Protein AF-A0A352X507-F1 (afdb_monomer)

Sequence (132 aa):
MLTPNNLITSKKDIMTKVLNIKSLNYLGTDRIYIGRANQQYQLPESILSNPFLIGKDGTRAEVVEKYRKWLWSEHVKPFIEMDKSSPLIVELLKLLRINERREISLVCWCTPALCHGHIIAKCLDFLAKEGY

Secondary structure (DSSP, 8-state):
----------------EEEEGGG-S---SSEEE-SS-BTTTTBPPPTTS--SPTTTS--HHHHHHHHHHHIIIIIIHHHHHH----HHHHHHHHHHHHHHHS--EEEESSTTSS-THHHHHHHHHHHHHTT-

Structure (mmCIF, N/CA/C/O backbone):
data_AF-A0A352X507-F1
#
_entry.id   AF-A0A352X507-F1
#
loop_
_atom_site.group_PDB
_atom_site.id
_atom_site.type_symbol
_atom_site.label_atom_id
_atom_site.label_alt_id
_atom_site.label_comp_id
_atom_site.label_asym_id
_atom_site.label_entity_id
_atom_site.label_seq_id
_atom_site.pdbx_PDB_ins_code
_atom_site.Cartn_x
_atom_site.Cartn_y
_atom_site.Cartn_z
_atom_site.occupancy
_atom_site.B_iso_or_equiv
_atom_site.auth_seq_id
_atom_site.auth_comp_id
_atom_site.auth_asym_id
_atom_site.auth_atom_id
_atom_site.pdbx_PDB_model_num
ATOM 1 N N . MET A 1 1 ? 25.177 1.631 -29.743 1.00 36.31 1 MET A N 1
ATOM 2 C CA . MET A 1 1 ? 23.888 1.113 -30.243 1.00 36.31 1 MET A CA 1
ATOM 3 C C . MET A 1 1 ? 23.629 -0.210 -29.547 1.00 36.31 1 MET A C 1
ATOM 5 O O . MET A 1 1 ? 24.289 -1.186 -29.867 1.00 36.31 1 MET A O 1
ATOM 9 N N . LEU A 1 2 ? 22.763 -0.212 -28.534 1.00 37.09 2 LEU A N 1
ATOM 10 C CA . LEU A 1 2 ? 22.256 -1.427 -27.899 1.00 37.09 2 LEU A CA 1
ATOM 11 C C . LEU A 1 2 ? 20.816 -1.586 -28.387 1.00 37.09 2 LEU A C 1
ATOM 13 O O . LEU A 1 2 ? 20.045 -0.629 -28.351 1.00 37.09 2 LEU A O 1
ATOM 17 N N . THR A 1 3 ? 20.503 -2.748 -28.945 1.00 34.69 3 THR A N 1
ATOM 18 C CA . THR A 1 3 ? 19.190 -3.075 -29.506 1.00 34.69 3 THR A CA 1
ATOM 19 C C . THR A 1 3 ? 18.114 -3.050 -28.418 1.00 34.69 3 THR A C 1
ATOM 21 O O . THR A 1 3 ? 18.387 -3.525 -27.311 1.00 34.69 3 THR A O 1
ATOM 24 N N . PRO A 1 4 ? 16.890 -2.569 -28.703 1.00 42.56 4 PRO A N 1
ATOM 25 C CA . PRO A 1 4 ? 15.789 -2.675 -27.759 1.00 42.56 4 PRO A CA 1
ATOM 26 C C . PRO A 1 4 ? 15.443 -4.155 -27.622 1.00 42.56 4 PRO A C 1
ATOM 28 O O . PRO A 1 4 ? 15.032 -4.801 -28.586 1.00 42.56 4 PRO A O 1
ATOM 31 N N . ASN A 1 5 ? 15.664 -4.711 -26.435 1.00 42.84 5 ASN A N 1
ATOM 32 C CA . ASN A 1 5 ? 15.226 -6.059 -26.135 1.00 42.84 5 ASN A CA 1
ATOM 33 C C . ASN A 1 5 ? 13.694 -6.019 -26.071 1.00 42.84 5 ASN A C 1
ATOM 35 O O . ASN A 1 5 ? 13.120 -5.439 -25.150 1.00 42.84 5 ASN A O 1
ATOM 39 N N . ASN A 1 6 ? 13.049 -6.584 -27.091 1.00 42.66 6 ASN A N 1
ATOM 40 C CA . ASN A 1 6 ? 11.610 -6.805 -27.159 1.00 42.66 6 ASN A CA 1
ATOM 41 C C . ASN A 1 6 ? 11.198 -7.806 -26.071 1.00 42.66 6 ASN A C 1
ATOM 43 O O . ASN A 1 6 ? 11.021 -8.993 -26.331 1.00 42.66 6 ASN A O 1
ATOM 47 N N . LEU A 1 7 ? 11.026 -7.325 -24.845 1.00 44.97 7 LEU A N 1
ATOM 48 C CA . LEU A 1 7 ? 10.124 -7.942 -23.887 1.00 44.97 7 LEU A CA 1
ATOM 49 C C . LEU A 1 7 ? 8.848 -7.118 -23.941 1.00 44.97 7 LEU A C 1
ATOM 51 O O . LEU A 1 7 ? 8.727 -6.083 -23.296 1.00 44.97 7 LEU A O 1
ATOM 55 N N . ILE A 1 8 ? 7.906 -7.577 -24.761 1.00 45.72 8 ILE A N 1
ATOM 56 C CA . ILE A 1 8 ? 6.509 -7.182 -24.634 1.00 45.72 8 ILE A CA 1
ATOM 57 C C . ILE A 1 8 ? 6.073 -7.729 -23.271 1.00 45.72 8 ILE A C 1
ATOM 59 O O . ILE A 1 8 ? 5.610 -8.864 -23.165 1.00 45.72 8 ILE A O 1
ATOM 63 N N . THR A 1 9 ? 6.296 -6.967 -22.201 1.00 51.06 9 THR A N 1
ATOM 64 C CA . THR A 1 9 ? 5.603 -7.199 -20.942 1.00 51.06 9 THR A CA 1
ATOM 65 C C . THR A 1 9 ? 4.147 -6.893 -21.256 1.00 51.06 9 THR A C 1
ATOM 67 O O . THR A 1 9 ? 3.754 -5.750 -21.481 1.00 51.06 9 THR A O 1
ATOM 70 N N . SER A 1 10 ? 3.341 -7.939 -21.448 1.00 52.12 10 SER A N 1
ATOM 71 C CA . SER A 1 10 ? 1.912 -7.762 -21.682 1.00 52.12 10 SER A CA 1
ATOM 72 C C . SER A 1 10 ? 1.371 -6.897 -20.547 1.00 52.12 10 SER A C 1
ATOM 74 O O . SER A 1 10 ? 1.517 -7.294 -19.389 1.00 52.12 10 SER A O 1
ATOM 76 N N . LYS A 1 11 ? 0.774 -5.741 -20.864 1.00 60.66 11 LYS A N 1
ATOM 77 C CA . LYS A 1 11 ? 0.055 -4.905 -19.896 1.00 60.66 11 LYS A CA 1
ATOM 78 C C . LYS A 1 11 ? -0.964 -5.794 -19.183 1.00 60.66 11 LYS A C 1
ATOM 80 O O . LYS A 1 11 ? -1.983 -6.152 -19.768 1.00 60.66 11 LYS A O 1
ATOM 85 N N . LYS A 1 12 ? -0.639 -6.237 -17.970 1.00 66.00 12 LYS A N 1
ATOM 86 C CA . LYS A 1 12 ? -1.451 -7.175 -17.198 1.00 66.00 12 LYS A CA 1
ATOM 87 C C . LYS A 1 12 ? -2.245 -6.366 -16.188 1.00 66.00 12 LYS A C 1
ATOM 89 O O . LYS A 1 12 ? -1.656 -5.622 -15.412 1.00 66.00 12 LYS A O 1
ATOM 94 N N . ASP A 1 13 ? -3.563 -6.532 -16.185 1.00 72.69 13 ASP A N 1
ATOM 95 C CA . ASP A 1 13 ? -4.388 -6.068 -15.072 1.00 72.69 13 ASP A CA 1
ATOM 96 C C . ASP A 1 13 ? -3.992 -6.861 -13.821 1.00 72.69 13 ASP A C 1
ATOM 98 O O . ASP A 1 13 ? -4.131 -8.089 -13.771 1.00 72.69 13 ASP A O 1
ATOM 102 N N . ILE A 1 14 ? -3.470 -6.169 -12.810 1.00 81.31 14 ILE A N 1
ATOM 103 C CA . ILE A 1 14 ? -3.066 -6.796 -11.552 1.00 81.31 14 ILE A CA 1
ATOM 104 C C . ILE A 1 14 ? -4.103 -6.444 -10.493 1.00 81.31 14 ILE A C 1
ATOM 106 O O . ILE A 1 14 ? -4.069 -5.391 -9.854 1.00 81.31 14 ILE A O 1
ATOM 110 N N . MET A 1 15 ? -5.037 -7.366 -10.270 1.00 80.31 15 MET A N 1
ATOM 111 C CA . MET A 1 15 ? -6.060 -7.206 -9.243 1.00 80.31 15 MET A CA 1
ATOM 112 C C . MET A 1 15 ? -5.501 -7.573 -7.863 1.00 80.31 15 MET A C 1
ATOM 114 O O . MET A 1 15 ? -5.516 -8.731 -7.451 1.00 80.31 15 MET A O 1
ATOM 118 N N . THR A 1 16 ? -5.038 -6.569 -7.118 1.00 94.12 16 THR A N 1
ATOM 119 C CA . THR A 1 16 ? -4.552 -6.761 -5.743 1.00 94.12 16 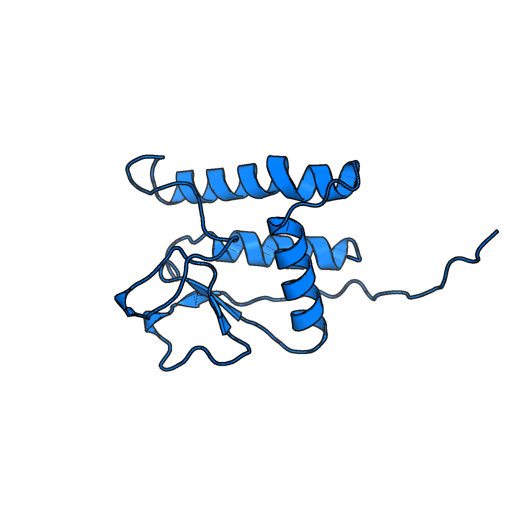THR A CA 1
ATOM 120 C C . THR A 1 16 ? -5.687 -6.573 -4.733 1.00 94.12 16 THR A C 1
ATOM 122 O O . THR A 1 16 ? -6.265 -5.489 -4.628 1.00 94.12 16 THR A O 1
ATOM 125 N N . LYS A 1 17 ? -6.001 -7.615 -3.955 1.00 96.31 17 LYS A N 1
ATOM 126 C CA . LYS A 1 17 ? -7.038 -7.564 -2.908 1.00 96.31 17 LYS A CA 1
ATOM 127 C C . LYS A 1 17 ? -6.540 -6.833 -1.660 1.00 96.31 17 LYS A C 1
ATOM 129 O O . LYS A 1 17 ? -5.354 -6.875 -1.337 1.00 96.31 17 LYS A O 1
ATOM 134 N N . VAL A 1 18 ? -7.466 -6.219 -0.919 1.00 97.69 18 VAL A N 1
ATOM 135 C CA . VAL A 1 18 ? -7.193 -5.601 0.388 1.00 97.69 18 VAL A CA 1
ATOM 136 C C . VAL A 1 18 ? -7.999 -6.321 1.466 1.0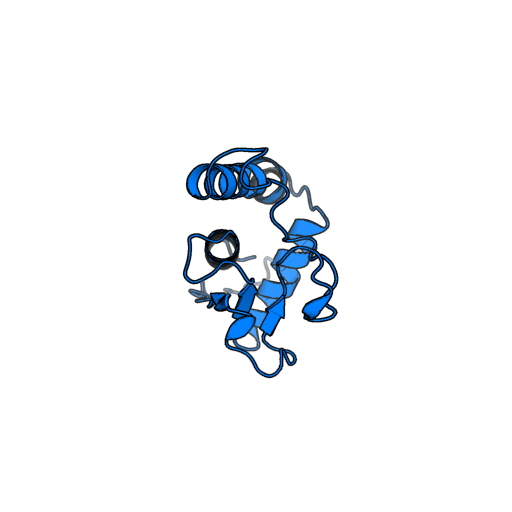0 97.69 18 VAL A C 1
ATOM 138 O O . VAL A 1 18 ? -9.227 -6.289 1.454 1.00 97.69 18 VAL A O 1
ATOM 141 N N . LEU A 1 19 ? -7.310 -6.967 2.404 1.00 97.75 19 LEU A N 1
ATOM 142 C CA . LEU A 1 19 ? -7.900 -7.810 3.445 1.00 97.75 19 LEU A CA 1
ATOM 143 C C . LEU A 1 19 ? -7.820 -7.145 4.823 1.00 97.75 19 LEU A C 1
ATOM 145 O O . LEU A 1 19 ? -6.860 -6.430 5.133 1.00 97.75 19 LEU A O 1
ATOM 149 N N . ASN A 1 20 ? -8.819 -7.408 5.672 1.00 97.25 20 ASN A N 1
ATOM 150 C CA . ASN A 1 20 ? -8.794 -6.968 7.066 1.00 97.25 20 ASN A CA 1
ATOM 151 C C . ASN A 1 20 ? -7.960 -7.944 7.894 1.00 97.25 20 ASN A C 1
ATOM 153 O O . ASN A 1 20 ? -8.272 -9.132 7.939 1.00 97.25 20 ASN A O 1
ATOM 157 N N . ILE A 1 21 ? -6.964 -7.443 8.622 1.00 95.94 21 ILE A N 1
ATOM 158 C CA . ILE A 1 21 ? -6.151 -8.272 9.521 1.00 95.94 21 ILE A CA 1
ATOM 159 C C . ILE A 1 21 ? -6.976 -9.057 10.553 1.00 95.94 21 ILE A C 1
ATOM 161 O O . ILE A 1 21 ? -6.654 -10.200 10.844 1.00 95.94 21 ILE A O 1
ATOM 165 N N . LYS A 1 22 ? -8.081 -8.489 11.050 1.00 93.88 22 LYS A N 1
ATOM 166 C CA . LYS A 1 22 ? -8.979 -9.121 12.030 1.00 93.88 22 LYS A CA 1
ATOM 167 C C . LYS A 1 22 ? -9.692 -10.360 11.483 1.00 93.88 22 LYS A C 1
ATOM 169 O O . LYS A 1 22 ? -10.228 -11.136 12.258 1.00 93.88 22 LYS A O 1
ATOM 174 N N . SER A 1 23 ? -9.732 -10.518 10.159 1.00 93.38 23 SER A N 1
ATOM 175 C CA . SER A 1 23 ? -10.314 -11.689 9.490 1.00 93.38 23 SER A CA 1
ATOM 176 C C . SER A 1 23 ? -9.286 -12.784 9.187 1.00 93.38 23 SER A C 1
ATOM 178 O O . SER A 1 23 ? -9.620 -13.781 8.553 1.00 93.38 23 SER A O 1
ATOM 180 N N . LEU A 1 24 ? -8.027 -12.598 9.599 1.00 91.56 24 LEU A N 1
ATOM 181 C CA . LEU A 1 24 ? -6.927 -13.503 9.291 1.00 91.56 24 LEU A CA 1
ATOM 182 C C . LEU A 1 24 ? -6.413 -14.181 10.560 1.00 91.56 24 LEU A C 1
ATOM 184 O O . LEU A 1 24 ? -6.112 -13.518 11.547 1.00 91.56 24 LEU A O 1
ATOM 188 N N . ASN A 1 25 ? -6.212 -15.496 10.483 1.00 86.75 25 ASN A N 1
ATOM 189 C CA . ASN A 1 25 ? -5.542 -16.261 11.541 1.00 86.75 25 ASN A CA 1
ATOM 190 C C . ASN A 1 25 ? -4.008 -16.154 11.453 1.00 86.75 25 ASN A C 1
ATOM 192 O O . ASN A 1 25 ? -3.312 -16.307 12.449 1.00 86.75 25 ASN A O 1
ATOM 196 N N . TYR A 1 26 ? -3.474 -15.915 10.251 1.00 86.75 26 TYR A N 1
ATOM 197 C CA . TYR A 1 26 ? -2.040 -15.833 9.965 1.00 86.75 26 TYR A CA 1
ATOM 198 C C . TYR A 1 26 ? -1.809 -15.014 8.687 1.00 86.75 26 TYR A C 1
ATOM 200 O O . TYR A 1 26 ? -2.628 -15.074 7.766 1.00 86.75 26 TYR A O 1
ATOM 208 N N . LEU A 1 27 ? -0.714 -14.251 8.599 1.00 88.06 27 LEU A N 1
ATOM 209 C CA . LEU A 1 27 ? -0.376 -13.519 7.371 1.00 88.06 27 LEU A CA 1
ATOM 210 C C . LEU A 1 27 ? 0.172 -14.458 6.290 1.00 88.06 27 LEU A C 1
ATOM 212 O O . LEU A 1 27 ? -0.325 -14.469 5.168 1.00 88.06 27 LEU A O 1
ATOM 216 N N . GLY A 1 28 ? 1.157 -15.288 6.621 1.00 89.12 28 GLY A N 1
ATOM 217 C CA . GLY A 1 28 ? 1.899 -16.035 5.608 1.00 89.12 28 GLY A CA 1
ATOM 218 C C . GLY A 1 28 ? 2.663 -15.121 4.656 1.00 89.12 28 GLY A C 1
ATOM 219 O O . GLY A 1 28 ? 2.870 -13.942 4.928 1.00 89.12 28 GLY A O 1
ATOM 220 N N . THR A 1 29 ? 3.117 -15.683 3.539 1.00 88.88 29 THR A N 1
ATOM 221 C CA . THR A 1 29 ? 4.025 -14.988 2.617 1.00 88.88 29 THR A CA 1
ATOM 222 C C . THR A 1 29 ? 3.323 -14.159 1.547 1.00 88.88 29 THR A C 1
ATOM 224 O O . THR A 1 29 ? 3.975 -13.340 0.907 1.00 88.88 29 THR A O 1
ATOM 227 N N . ASP A 1 30 ? 2.030 -14.391 1.317 1.00 93.44 30 ASP A N 1
ATOM 228 C CA . ASP A 1 30 ? 1.239 -13.759 0.247 1.00 93.44 30 ASP A CA 1
ATOM 229 C C . ASP A 1 30 ? 0.348 -12.622 0.763 1.00 93.44 30 ASP A C 1
ATOM 231 O O . ASP A 1 30 ? -0.348 -11.968 -0.010 1.00 93.44 30 ASP A O 1
ATOM 235 N N . ARG A 1 31 ? 0.342 -12.375 2.079 1.00 96.50 31 ARG A N 1
ATOM 236 C CA . ARG A 1 31 ? -0.466 -11.326 2.708 1.00 96.50 31 ARG A CA 1
ATOM 237 C C . ARG A 1 31 ? 0.456 -10.278 3.315 1.00 96.50 31 ARG A C 1
ATOM 239 O O . ARG A 1 31 ? 1.051 -10.480 4.369 1.00 96.50 31 ARG A O 1
ATOM 246 N N . ILE A 1 32 ? 0.575 -9.153 2.626 1.00 97.56 32 ILE A N 1
ATOM 247 C CA . ILE A 1 32 ? 1.568 -8.121 2.906 1.00 97.56 32 ILE A CA 1
ATOM 248 C C . ILE A 1 32 ? 0.954 -7.044 3.790 1.00 97.56 32 ILE A C 1
ATOM 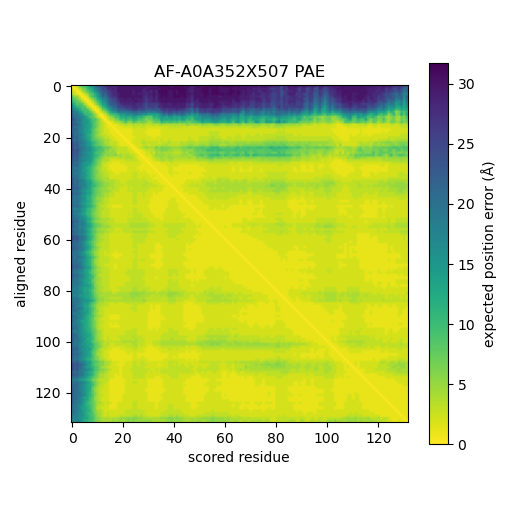250 O O . ILE A 1 32 ? 0.012 -6.361 3.388 1.00 97.56 32 ILE A O 1
ATOM 254 N N . TYR A 1 33 ? 1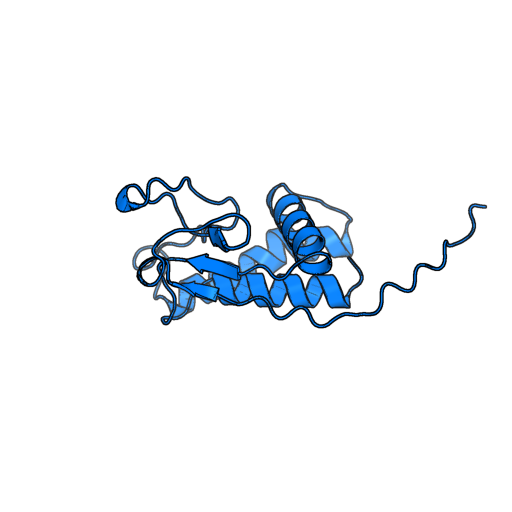.484 -6.868 4.998 1.00 97.94 33 TYR A N 1
ATOM 255 C CA . TYR A 1 33 ? 1.015 -5.815 5.890 1.00 97.94 33 TYR A CA 1
ATOM 256 C C . TYR A 1 33 ? 1.466 -4.429 5.418 1.00 97.94 33 TYR A C 1
ATOM 258 O O . TYR A 1 33 ? 2.649 -4.186 5.196 1.00 97.94 33 TYR A O 1
ATOM 266 N N . ILE A 1 34 ? 0.510 -3.507 5.300 1.00 98.50 34 ILE A N 1
ATOM 267 C CA . ILE A 1 34 ? 0.729 -2.131 4.813 1.00 98.50 34 ILE A CA 1
ATOM 268 C C . ILE A 1 34 ? 0.303 -1.064 5.833 1.00 98.50 34 ILE A C 1
ATOM 270 O O . ILE A 1 34 ? 0.142 0.110 5.501 1.00 98.50 34 ILE A O 1
ATOM 274 N N . GLY A 1 35 ? -0.010 -1.481 7.060 1.00 97.50 35 GLY A N 1
ATOM 275 C CA . GLY A 1 35 ? -0.477 -0.592 8.118 1.00 97.50 35 GLY A CA 1
ATOM 276 C C . GLY A 1 35 ? 0.658 0.062 8.906 1.00 97.50 35 GLY A C 1
ATOM 277 O O . GLY A 1 35 ? 1.839 -0.165 8.655 1.00 97.50 35 GLY A O 1
ATOM 278 N N . ARG A 1 36 ? 0.267 0.880 9.885 1.00 97.50 36 ARG A N 1
ATOM 279 C CA . ARG A 1 36 ? 1.179 1.391 10.920 1.00 97.50 36 ARG A CA 1
ATOM 280 C C . ARG A 1 36 ? 1.597 0.274 11.865 1.00 97.50 36 ARG A C 1
ATOM 282 O O . ARG A 1 36 ? 0.941 -0.760 11.893 1.00 97.50 36 ARG A O 1
ATOM 289 N N . ALA A 1 37 ? 2.616 0.515 12.686 1.00 97.19 37 ALA A N 1
ATOM 290 C CA . ALA A 1 37 ? 3.006 -0.433 13.724 1.00 97.19 37 ALA A CA 1
ATOM 291 C C . ALA A 1 37 ? 1.786 -0.870 14.550 1.00 97.19 37 ALA A C 1
ATOM 293 O O . ALA A 1 37 ? 0.985 -0.047 15.004 1.00 97.19 37 ALA A O 1
ATOM 294 N N . ASN A 1 38 ? 1.638 -2.179 14.720 1.00 94.38 38 ASN A N 1
ATOM 295 C CA . ASN A 1 38 ? 0.524 -2.768 15.434 1.00 94.38 38 ASN A CA 1
ATOM 296 C C . ASN A 1 38 ? 1.032 -3.824 16.413 1.00 94.38 38 ASN A C 1
ATOM 298 O O . ASN A 1 38 ? 1.357 -4.947 16.031 1.00 94.38 38 ASN A O 1
ATOM 302 N N . GLN A 1 39 ? 1.052 -3.455 17.692 1.00 94.00 39 GLN A N 1
ATOM 303 C CA . GLN A 1 39 ? 1.546 -4.312 18.768 1.00 94.00 39 GLN A CA 1
ATOM 304 C C . GLN A 1 39 ? 0.668 -5.547 18.995 1.00 94.00 39 GLN A C 1
ATOM 306 O O . GLN A 1 39 ? 1.205 -6.620 19.248 1.00 94.00 39 GLN A O 1
ATOM 311 N N . GLN A 1 40 ? -0.657 -5.431 18.836 1.00 92.06 40 GLN A N 1
ATOM 312 C CA . GLN A 1 40 ? -1.584 -6.555 19.022 1.00 92.06 40 GLN A CA 1
ATOM 313 C C . GLN A 1 40 ? -1.252 -7.727 18.089 1.00 92.06 40 GLN A C 1
ATOM 315 O O . GLN A 1 40 ? -1.355 -8.880 18.495 1.00 92.06 40 GLN A O 1
ATOM 320 N N . TYR A 1 41 ? -0.842 -7.432 16.854 1.00 90.56 41 TYR A N 1
ATOM 321 C CA . TYR A 1 41 ? -0.465 -8.449 15.869 1.00 90.56 41 TYR A CA 1
ATOM 322 C C . TYR A 1 41 ? 1.054 -8.612 15.716 1.00 90.56 41 TYR A C 1
ATOM 324 O O . TYR A 1 41 ? 1.486 -9.358 14.844 1.00 90.56 41 TYR A O 1
ATOM 332 N N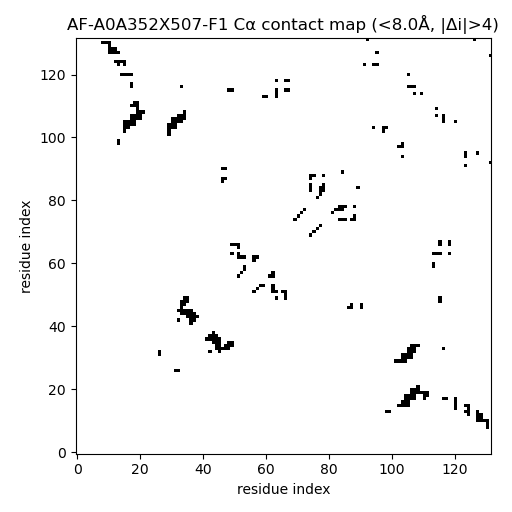 . GLN A 1 42 ? 1.859 -7.930 16.542 1.00 93.69 42 GLN A N 1
ATOM 333 C CA . GLN A 1 42 ? 3.328 -7.918 16.472 1.00 93.69 42 GLN A CA 1
ATOM 334 C C . GLN A 1 42 ? 3.862 -7.539 15.079 1.00 93.69 42 GLN A C 1
ATOM 336 O O . GLN A 1 42 ? 4.839 -8.103 14.589 1.00 93.69 42 GLN A O 1
ATOM 341 N N . LEU A 1 43 ? 3.207 -6.577 14.425 1.00 94.56 43 LEU A N 1
ATOM 342 C CA . LEU A 1 43 ? 3.579 -6.129 13.085 1.00 94.56 43 LEU A CA 1
ATOM 343 C C . LEU A 1 43 ? 4.297 -4.781 13.142 1.00 94.56 43 LEU A C 1
ATOM 345 O O . LEU A 1 43 ? 3.769 -3.842 13.753 1.00 94.56 43 LEU A O 1
ATOM 349 N N . PRO A 1 44 ? 5.472 -4.656 12.499 1.00 96.69 44 PRO A N 1
ATOM 350 C CA . PRO A 1 44 ? 6.151 -3.378 12.387 1.00 96.69 44 PRO A CA 1
ATOM 351 C C . PRO A 1 44 ? 5.372 -2.429 11.473 1.00 96.69 44 PRO A C 1
ATOM 353 O O . PRO A 1 44 ? 4.478 -2.829 10.722 1.00 96.69 44 PRO A O 1
ATOM 356 N N . GLU A 1 45 ? 5.719 -1.147 11.541 1.00 97.75 45 GLU A N 1
ATOM 357 C CA . GLU A 1 45 ? 5.210 -0.173 10.584 1.00 97.75 45 GLU A CA 1
ATOM 358 C C . GLU A 1 45 ? 5.692 -0.503 9.170 1.00 97.75 45 GLU A C 1
ATOM 360 O O . GLU A 1 45 ? 6.874 -0.752 8.937 1.00 97.75 45 GLU A O 1
ATOM 365 N N . SER A 1 46 ? 4.761 -0.489 8.220 1.00 98.31 46 SER A N 1
ATOM 366 C CA . SER A 1 46 ? 5.082 -0.561 6.802 1.00 98.31 46 SER A CA 1
ATOM 367 C C . SER A 1 46 ? 5.516 0.805 6.285 1.00 98.31 46 SER A C 1
ATOM 369 O O . SER A 1 46 ? 4.890 1.814 6.600 1.00 98.31 46 SER A O 1
ATOM 371 N N . ILE A 1 47 ? 6.493 0.837 5.378 1.00 98.38 47 ILE A N 1
ATOM 372 C CA . ILE A 1 47 ? 6.833 2.057 4.631 1.00 98.38 47 ILE A CA 1
ATOM 373 C C . ILE A 1 47 ? 5.670 2.571 3.764 1.00 98.38 47 ILE A C 1
ATOM 375 O O . ILE A 1 47 ? 5.639 3.736 3.381 1.00 98.38 47 ILE A O 1
ATOM 379 N N . LEU A 1 48 ? 4.693 1.707 3.473 1.00 98.69 48 LEU A N 1
ATOM 380 C CA . LEU A 1 48 ? 3.472 2.051 2.748 1.00 98.69 48 LEU A CA 1
ATOM 381 C C . LEU A 1 48 ? 2.350 2.552 3.672 1.00 98.69 48 LEU A C 1
ATOM 383 O O . LEU A 1 48 ? 1.235 2.788 3.196 1.00 98.69 48 LEU A O 1
ATOM 387 N N . SER A 1 49 ? 2.600 2.699 4.979 1.00 98.38 49 SER A N 1
ATOM 388 C CA . SER A 1 49 ? 1.600 3.192 5.926 1.00 98.38 49 SER A CA 1
ATOM 389 C C . SER A 1 49 ? 1.132 4.605 5.554 1.00 98.38 49 SER A C 1
ATOM 391 O O . SER A 1 49 ? 1.837 5.387 4.920 1.00 98.38 49 SER A O 1
ATOM 393 N N . ASN A 1 50 ? -0.111 4.939 5.913 1.00 98.44 50 ASN A N 1
ATOM 394 C CA . ASN A 1 50 ? -0.621 6.290 5.700 1.00 98.44 50 ASN A CA 1
ATOM 395 C C . ASN A 1 50 ? -0.007 7.250 6.743 1.00 98.44 50 ASN A C 1
ATOM 397 O O . ASN A 1 50 ? -0.282 7.060 7.937 1.00 98.44 50 ASN A O 1
ATOM 401 N N . PRO A 1 51 ? 0.749 8.297 6.346 1.00 98.12 51 PRO A N 1
ATOM 402 C CA . PRO A 1 51 ? 1.318 9.248 7.298 1.00 98.12 51 PRO A CA 1
ATOM 403 C C . PRO A 1 51 ? 0.258 10.178 7.917 1.00 98.12 51 PRO A C 1
ATOM 405 O O . PRO A 1 51 ? 0.497 10.749 8.975 1.00 98.12 51 PRO A O 1
ATOM 408 N N . PHE A 1 52 ? -0.935 10.287 7.319 1.00 98.56 52 PHE A N 1
ATOM 409 C CA . PHE A 1 52 ? -2.028 11.140 7.793 1.00 98.56 52 PHE A CA 1
ATOM 410 C C . PHE A 1 52 ? -2.934 10.414 8.801 1.00 98.56 52 PHE A C 1
ATOM 412 O O . PHE A 1 52 ? -3.424 9.301 8.576 1.00 98.56 52 PHE A O 1
ATOM 419 N N . LEU A 1 53 ? -3.171 11.039 9.947 1.00 97.75 53 LEU A N 1
ATOM 420 C CA . LEU A 1 53 ? -3.909 10.521 11.096 1.00 97.75 53 LEU A CA 1
ATOM 421 C C . LEU A 1 53 ? -5.370 10.997 11.067 1.00 97.75 53 LEU A C 1
ATOM 423 O O . LEU A 1 53 ? -5.639 12.192 10.998 1.00 97.75 53 LEU A O 1
ATOM 427 N N . ILE A 1 54 ? -6.330 10.070 11.180 1.00 97.69 54 ILE A N 1
ATOM 428 C CA . ILE A 1 54 ? -7.751 10.428 11.348 1.00 97.69 54 ILE A CA 1
ATOM 429 C C . ILE A 1 54 ? -7.911 11.257 12.631 1.00 97.69 54 ILE A C 1
ATOM 431 O O . ILE A 1 54 ? -7.302 10.942 13.652 1.00 97.69 54 ILE A O 1
ATOM 435 N N . GLY A 1 55 ? -8.727 12.308 12.580 1.00 98.00 55 GLY A N 1
ATOM 436 C CA . GLY A 1 55 ? -8.918 13.267 13.667 1.00 98.00 55 GLY A CA 1
ATOM 437 C C . GLY A 1 55 ? -7.915 14.416 13.590 1.00 98.00 55 GLY A C 1
ATOM 438 O O . GLY A 1 55 ? -8.328 15.557 13.421 1.00 98.00 55 GLY A O 1
ATOM 439 N N . LYS A 1 56 ? -6.608 14.121 13.635 1.00 98.12 56 LYS A N 1
ATOM 440 C CA . LYS A 1 56 ? -5.553 15.153 13.570 1.00 98.12 56 LYS A CA 1
ATOM 441 C C . LYS A 1 56 ? -5.460 15.809 12.190 1.00 98.12 56 LYS A C 1
ATOM 443 O O . LYS A 1 56 ? -5.387 17.025 12.088 1.00 98.12 56 LYS A O 1
ATOM 448 N N . ASP A 1 57 ? -5.466 14.996 11.137 1.00 98.31 57 ASP A N 1
ATOM 449 C CA . ASP A 1 57 ? -5.286 15.434 9.752 1.00 98.31 57 ASP A CA 1
ATOM 450 C C . ASP A 1 57 ? -6.604 15.430 8.958 1.00 98.31 57 ASP A C 1
ATOM 452 O O . ASP A 1 57 ? -6.585 15.669 7.750 1.00 98.31 57 ASP A O 1
ATOM 456 N N . GLY A 1 58 ? -7.737 15.165 9.615 1.00 98.38 58 GLY A N 1
ATOM 457 C CA . GLY A 1 58 ? -9.078 15.198 9.026 1.00 98.38 58 GLY A CA 1
ATOM 458 C C . GLY A 1 58 ? -9.882 13.911 9.218 1.00 98.38 58 GLY A C 1
ATOM 459 O O . GLY A 1 58 ? -9.507 12.987 9.945 1.00 98.38 58 GLY A O 1
ATOM 460 N N . THR A 1 59 ? -11.025 13.849 8.551 1.00 98.56 59 THR A N 1
ATOM 461 C CA . THR A 1 59 ? -11.898 12.678 8.457 1.00 98.56 59 THR A CA 1
ATOM 462 C C . THR A 1 59 ? -11.221 11.530 7.703 1.00 98.56 59 THR A C 1
ATOM 464 O O . THR A 1 59 ? -10.232 11.702 6.992 1.00 98.56 59 THR A O 1
ATOM 467 N N . ARG A 1 60 ? -11.786 10.319 7.804 1.00 98.19 60 ARG A N 1
ATOM 468 C CA . ARG A 1 60 ? -11.300 9.139 7.066 1.00 98.19 60 ARG A CA 1
ATOM 469 C C . ARG A 1 60 ? -11.194 9.381 5.556 1.00 98.19 60 ARG A C 1
ATOM 471 O O . ARG A 1 60 ? -10.224 8.940 4.944 1.00 98.19 60 ARG A O 1
ATOM 478 N N . ALA A 1 61 ? -12.190 10.046 4.974 1.00 98.50 61 ALA A N 1
ATOM 479 C CA . ALA A 1 61 ? -12.199 10.380 3.554 1.00 98.50 61 ALA A CA 1
ATOM 480 C C . ALA A 1 61 ? -11.044 11.324 3.204 1.00 98.50 61 ALA A C 1
ATOM 482 O O . ALA A 1 61 ? -10.275 11.042 2.288 1.00 98.50 61 ALA A O 1
ATOM 483 N N . GLU A 1 62 ? -10.861 12.379 3.996 1.00 98.69 62 GLU A N 1
ATOM 484 C CA . GLU A 1 62 ? -9.806 13.368 3.779 1.00 98.69 62 GLU A CA 1
ATOM 485 C C . GLU A 1 62 ? -8.408 12.770 3.922 1.00 98.69 62 GLU A C 1
ATOM 487 O O . GLU A 1 62 ? -7.560 13.025 3.074 1.00 98.69 62 GLU A O 1
ATOM 492 N N . VAL A 1 63 ? -8.143 11.935 4.932 1.00 98.62 63 VAL A N 1
ATOM 493 C CA . VAL A 1 63 ? -6.802 11.344 5.102 1.00 98.62 63 VAL A CA 1
ATOM 494 C C . VAL A 1 63 ? -6.465 10.305 4.030 1.00 98.62 63 VAL A C 1
ATOM 496 O O . VAL A 1 63 ? -5.294 10.126 3.698 1.00 98.62 63 VAL A O 1
ATOM 499 N N . VAL A 1 64 ? -7.463 9.610 3.472 1.00 98.62 64 VAL A N 1
ATOM 500 C CA . VAL A 1 64 ? -7.252 8.697 2.335 1.00 98.62 64 VAL A CA 1
ATOM 501 C C . VAL A 1 64 ? -7.019 9.493 1.055 1.00 98.62 64 VAL A C 1
ATOM 503 O O . VAL A 1 64 ? -6.147 9.133 0.266 1.00 98.62 64 VAL A O 1
ATOM 506 N N . GLU A 1 65 ? -7.726 10.605 0.872 1.00 98.75 65 GLU A N 1
ATOM 507 C CA . GLU A 1 65 ? -7.491 11.499 -0.259 1.00 98.75 65 GLU A CA 1
ATOM 508 C C . GLU A 1 65 ? -6.127 12.200 -0.165 1.00 98.75 65 GLU A C 1
ATOM 510 O O . GLU A 1 65 ? -5.405 12.284 -1.159 1.00 98.75 65 GLU A O 1
ATOM 515 N N . LYS A 1 66 ? -5.712 12.627 1.033 1.00 98.81 66 LYS A N 1
ATOM 516 C CA . LYS A 1 66 ? -4.357 13.135 1.290 1.00 98.81 66 LYS A CA 1
ATOM 517 C C . LYS A 1 66 ? -3.304 12.086 0.953 1.00 98.81 66 LYS A C 1
ATOM 519 O O . LYS A 1 66 ? -2.351 12.408 0.252 1.00 98.81 66 LYS A O 1
ATOM 524 N N . TYR A 1 67 ? -3.504 10.833 1.369 1.00 98.81 67 TYR A N 1
ATOM 525 C CA . TYR A 1 67 ? -2.609 9.730 1.011 1.00 98.81 67 TYR A CA 1
ATOM 526 C C . TYR A 1 67 ? -2.499 9.546 -0.502 1.00 98.81 67 TYR A C 1
ATOM 528 O O . TYR A 1 67 ? -1.397 9.419 -1.021 1.00 98.81 67 TYR A O 1
ATOM 536 N N . ARG A 1 68 ? -3.627 9.576 -1.221 1.00 98.88 68 ARG A N 1
ATOM 537 C CA . ARG A 1 68 ? -3.646 9.468 -2.684 1.00 98.88 68 ARG A CA 1
ATOM 538 C C . ARG A 1 68 ? -2.842 10.579 -3.350 1.00 98.88 68 ARG A C 1
ATOM 540 O O . ARG A 1 68 ? -2.042 10.290 -4.235 1.00 98.88 68 ARG A O 1
ATOM 547 N N . LYS 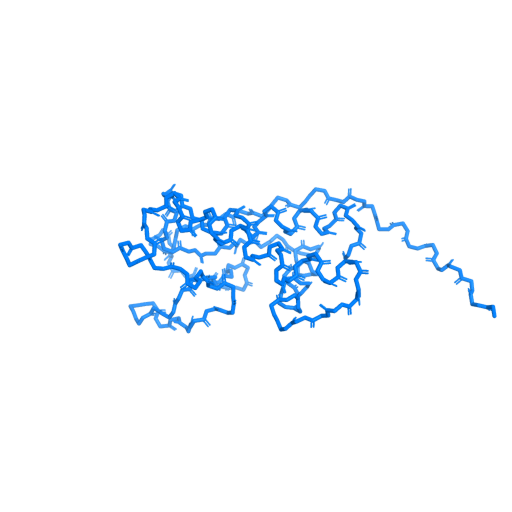A 1 69 ? -3.046 11.830 -2.928 1.00 98.81 69 LYS A N 1
ATOM 548 C CA . LYS A 1 69 ? -2.303 12.981 -3.458 1.00 98.81 69 LYS A CA 1
ATOM 549 C C . LYS A 1 69 ? -0.814 12.876 -3.145 1.00 98.81 69 LYS A C 1
ATOM 551 O O . LYS A 1 69 ? -0.024 12.988 -4.068 1.00 98.81 69 LYS A O 1
ATOM 556 N N . TRP A 1 70 ? -0.462 12.594 -1.892 1.00 98.81 70 TRP A N 1
ATOM 557 C CA . TRP A 1 70 ? 0.919 12.447 -1.427 1.00 98.81 70 TRP A CA 1
ATOM 558 C C . TRP A 1 70 ? 1.669 11.327 -2.153 1.00 98.81 70 TRP A C 1
ATOM 560 O O . TRP A 1 70 ? 2.754 11.555 -2.677 1.00 98.81 70 TRP A O 1
ATOM 570 N N . LEU A 1 71 ? 1.065 10.137 -2.254 1.00 98.81 71 LEU A N 1
ATOM 571 C CA . LEU A 1 71 ? 1.656 9.010 -2.974 1.00 98.81 71 LEU A CA 1
ATOM 572 C C . LEU A 1 71 ? 1.963 9.393 -4.427 1.00 98.81 71 LEU A C 1
ATOM 574 O O . LEU A 1 71 ? 3.032 9.078 -4.945 1.00 98.81 71 LEU A O 1
ATOM 578 N N . TRP A 1 72 ? 1.036 10.096 -5.079 1.00 98.69 72 TRP A N 1
ATOM 579 C CA . TRP A 1 72 ? 1.222 10.532 -6.455 1.00 98.69 72 TRP A CA 1
ATOM 580 C C . TRP A 1 72 ? 2.281 11.630 -6.590 1.00 98.69 72 TRP A C 1
ATOM 582 O O . TRP A 1 72 ? 3.230 11.459 -7.349 1.00 98.69 72 TRP A O 1
ATOM 592 N N . SER A 1 73 ? 2.130 12.749 -5.876 1.00 98.44 73 SER A N 1
ATOM 593 C CA . SER A 1 73 ? 2.968 13.939 -6.063 1.00 98.44 73 SER A CA 1
ATOM 594 C C . SER A 1 73 ? 4.396 13.749 -5.572 1.00 98.44 73 SER A C 1
ATOM 596 O O . SER A 1 73 ? 5.319 14.211 -6.236 1.00 98.44 73 SER A O 1
ATOM 598 N N . GLU A 1 74 ? 4.588 13.053 -4.449 1.00 98.38 74 GLU A N 1
ATOM 599 C CA . GLU A 1 74 ? 5.899 12.951 -3.797 1.00 98.38 74 GLU A CA 1
ATOM 600 C C . GLU A 1 74 ? 6.707 11.730 -4.249 1.00 98.38 74 GLU A C 1
ATOM 602 O O . GLU A 1 74 ? 7.925 11.683 -4.053 1.00 98.38 74 GLU A O 1
ATOM 607 N N . HIS A 1 75 ? 6.051 10.720 -4.830 1.00 98.50 75 HIS A N 1
ATOM 608 C CA . HIS A 1 75 ? 6.692 9.441 -5.144 1.00 98.50 75 HIS A CA 1
ATOM 609 C C . HIS A 1 75 ? 6.463 8.987 -6.582 1.00 98.50 75 HIS A C 1
ATOM 611 O O . HIS A 1 75 ? 7.426 8.887 -7.337 1.00 98.50 75 HIS A O 1
ATOM 617 N N . VAL A 1 76 ? 5.216 8.723 -6.980 1.00 98.44 76 VAL A N 1
ATOM 618 C CA . VAL A 1 76 ? 4.938 8.091 -8.282 1.00 98.44 76 VAL A CA 1
ATOM 619 C C . VAL A 1 76 ? 5.268 9.022 -9.445 1.00 98.44 76 VAL A C 1
ATOM 621 O O . VAL A 1 76 ? 5.986 8.626 -10.357 1.00 98.44 76 VAL A O 1
ATOM 624 N N . LYS A 1 77 ? 4.798 10.272 -9.410 1.00 98.25 77 LYS A N 1
ATOM 625 C CA . LYS A 1 77 ? 5.041 11.240 -10.484 1.00 98.25 77 LYS A CA 1
ATOM 626 C C . LYS A 1 77 ? 6.540 11.552 -10.657 1.00 98.25 77 LYS A C 1
ATOM 628 O O . LYS A 1 77 ? 7.012 11.436 -11.784 1.00 98.25 77 LYS A O 1
ATOM 633 N N . PRO A 1 78 ? 7.322 11.861 -9.599 1.00 98.50 78 PRO A N 1
ATOM 634 C CA . PRO A 1 78 ? 8.768 12.049 -9.737 1.00 98.50 78 PRO A CA 1
ATOM 635 C C . PRO A 1 78 ? 9.507 10.806 -10.243 1.00 98.50 78 PRO A C 1
ATOM 637 O O . PRO A 1 78 ? 10.470 10.936 -10.993 1.00 98.50 78 PRO A O 1
ATOM 640 N N . PHE A 1 79 ? 9.069 9.606 -9.854 1.00 98.31 79 PHE A N 1
ATOM 641 C CA . PHE A 1 79 ? 9.646 8.371 -10.377 1.00 98.31 79 PHE A CA 1
ATOM 642 C C . PHE A 1 79 ? 9.423 8.241 -11.888 1.00 98.31 79 PHE A C 1
ATOM 644 O O . PHE A 1 79 ? 10.371 7.993 -12.620 1.00 98.31 79 PHE A O 1
ATOM 651 N N . ILE A 1 80 ? 8.200 8.473 -12.366 1.00 97.25 80 ILE A N 1
ATOM 652 C CA . ILE A 1 80 ? 7.857 8.302 -13.785 1.00 97.25 80 ILE A CA 1
ATOM 653 C C . ILE A 1 80 ? 8.461 9.403 -14.659 1.00 97.25 80 ILE A C 1
ATOM 655 O O . ILE A 1 80 ? 9.007 9.122 -15.720 1.00 97.25 80 ILE A O 1
ATOM 659 N N . GLU A 1 81 ? 8.364 10.661 -14.230 1.00 97.81 81 GLU A N 1
ATOM 660 C CA . GLU A 1 81 ? 8.755 11.8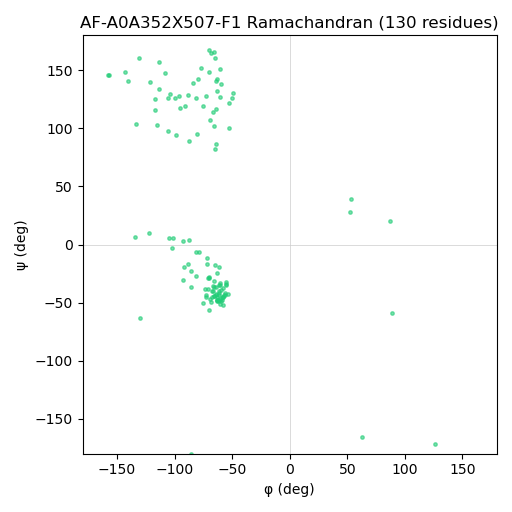05 -15.061 1.00 97.81 81 GLU A CA 1
ATOM 661 C C . GLU A 1 81 ? 10.251 12.132 -14.974 1.00 97.81 81 GLU A C 1
ATOM 663 O O . GLU A 1 81 ? 10.787 12.790 -15.864 1.00 97.81 81 GLU A O 1
ATOM 668 N N . MET A 1 82 ? 10.923 11.721 -13.895 1.00 97.50 82 MET A N 1
ATOM 669 C CA . MET A 1 82 ? 12.290 12.159 -13.586 1.00 97.50 82 MET A CA 1
ATOM 670 C C . MET A 1 82 ? 13.222 11.016 -13.164 1.00 97.50 82 MET A C 1
ATOM 672 O O . MET A 1 82 ? 14.328 11.297 -12.707 1.00 97.50 82 MET A O 1
ATOM 676 N N . ASP A 1 83 ? 12.779 9.756 -13.247 1.00 95.25 83 ASP A N 1
ATOM 677 C CA . ASP A 1 83 ? 13.509 8.571 -12.758 1.00 95.25 83 ASP A CA 1
ATOM 678 C C . ASP A 1 83 ? 13.960 8.699 -11.284 1.00 95.25 83 ASP A C 1
ATOM 680 O O . ASP A 1 83 ? 14.964 8.146 -10.828 1.00 95.25 83 ASP A O 1
ATOM 684 N N . LYS A 1 84 ? 13.210 9.475 -10.489 1.00 97.19 84 LYS A N 1
ATOM 685 C CA . LYS A 1 84 ? 13.540 9.731 -9.086 1.00 97.19 84 LYS A CA 1
ATOM 686 C C . LYS A 1 84 ? 12.951 8.646 -8.193 1.00 97.19 84 LYS A C 1
ATOM 688 O O . LYS A 1 84 ? 11.840 8.776 -7.678 1.00 97.19 84 LYS A O 1
ATOM 693 N N . SER A 1 85 ? 13.719 7.585 -7.980 1.00 95.94 85 SER A N 1
ATOM 694 C CA . SER A 1 85 ? 13.331 6.499 -7.077 1.00 95.94 85 SER A CA 1
ATOM 695 C C . SER A 1 85 ? 13.346 6.920 -5.598 1.00 95.94 85 SER A C 1
ATOM 697 O O . SER A 1 85 ? 14.154 7.742 -5.160 1.00 95.94 85 SER A O 1
ATOM 699 N N . SER A 1 86 ? 12.450 6.327 -4.808 1.00 98.06 86 SER A N 1
ATOM 700 C CA . SER A 1 86 ? 12.388 6.454 -3.349 1.00 98.06 86 SER A CA 1
ATOM 701 C C . SER A 1 86 ? 12.279 5.065 -2.710 1.00 98.06 86 SER A C 1
ATOM 703 O O . SER A 1 86 ? 11.844 4.123 -3.377 1.00 98.06 86 SER A O 1
ATOM 705 N N . PRO A 1 87 ? 12.598 4.896 -1.414 1.00 98.56 87 PRO A N 1
ATOM 706 C CA . PRO A 1 87 ? 12.399 3.613 -0.738 1.00 98.56 87 PRO A CA 1
ATOM 707 C C . PRO A 1 87 ? 10.952 3.095 -0.825 1.00 98.56 87 PRO A C 1
ATOM 709 O O . PRO A 1 87 ? 10.736 1.889 -0.924 1.00 98.56 87 PRO A O 1
ATOM 712 N N . LEU A 1 88 ? 9.966 4.001 -0.861 1.00 98.56 88 LEU A N 1
ATOM 713 C CA . LEU A 1 88 ? 8.561 3.653 -1.071 1.00 98.56 88 LEU A CA 1
ATOM 714 C C . LEU A 1 88 ? 8.320 3.083 -2.477 1.00 98.56 88 LEU A C 1
ATOM 716 O O . LEU A 1 88 ? 7.633 2.075 -2.618 1.00 98.56 88 LEU A O 1
ATOM 720 N N . ILE A 1 89 ? 8.902 3.697 -3.510 1.00 98.56 89 ILE A N 1
ATOM 721 C CA . ILE A 1 89 ? 8.805 3.211 -4.895 1.00 98.56 89 ILE A CA 1
ATOM 722 C C . ILE A 1 89 ? 9.481 1.848 -5.033 1.00 98.56 89 ILE A C 1
ATOM 724 O O . ILE A 1 89 ? 8.904 0.940 -5.624 1.00 98.56 89 ILE A O 1
ATOM 728 N N . VAL A 1 90 ? 10.657 1.666 -4.427 1.00 98.56 90 VAL A N 1
ATOM 729 C CA . VAL A 1 90 ? 11.339 0.365 -4.388 1.00 98.56 90 VAL A CA 1
ATOM 730 C C . VAL A 1 90 ? 10.434 -0.706 -3.777 1.00 98.56 90 VAL A C 1
ATOM 732 O O . VAL A 1 90 ? 10.371 -1.818 -4.300 1.00 98.56 90 VAL A O 1
ATOM 735 N N . GLU A 1 91 ? 9.706 -0.389 -2.705 1.00 98.56 91 GLU A N 1
ATOM 736 C CA . GLU A 1 91 ? 8.756 -1.328 -2.109 1.00 98.56 91 GLU A CA 1
ATOM 737 C C . GLU A 1 91 ? 7.577 -1.635 -3.043 1.00 98.56 91 GLU A C 1
ATOM 739 O O . GLU A 1 91 ? 7.253 -2.804 -3.239 1.00 98.56 91 GLU A O 1
ATOM 744 N N . LEU A 1 92 ? 6.986 -0.630 -3.701 1.00 98.31 92 LEU A N 1
ATOM 745 C CA . LEU A 1 92 ? 5.927 -0.854 -4.696 1.00 98.31 92 LEU A CA 1
ATOM 746 C C . LEU A 1 92 ? 6.388 -1.770 -5.839 1.00 98.31 92 LEU A C 1
ATOM 748 O O . LEU A 1 92 ? 5.673 -2.709 -6.186 1.00 98.31 92 LEU A O 1
ATOM 752 N N . LEU A 1 93 ? 7.588 -1.546 -6.383 1.00 97.88 93 LEU A N 1
ATOM 753 C CA . LEU A 1 93 ? 8.149 -2.370 -7.458 1.00 97.88 93 LEU A CA 1
ATOM 754 C C . LEU A 1 93 ? 8.438 -3.805 -6.993 1.00 97.88 93 LEU A C 1
ATOM 756 O O . LEU A 1 93 ? 8.209 -4.754 -7.742 1.00 97.88 93 LEU A O 1
ATOM 760 N N . LYS A 1 94 ? 8.885 -4.001 -5.745 1.00 97.50 94 LYS A N 1
ATOM 761 C CA . LYS A 1 94 ? 9.017 -5.349 -5.165 1.00 97.50 94 LYS A CA 1
ATOM 762 C C . LYS A 1 94 ? 7.668 -6.054 -5.090 1.00 97.50 94 LYS A C 1
ATOM 764 O O . LYS A 1 94 ? 7.572 -7.207 -5.505 1.00 97.50 94 LYS A O 1
ATOM 769 N N . LEU A 1 95 ? 6.631 -5.380 -4.588 1.00 96.94 95 LEU A N 1
ATOM 770 C CA . LEU A 1 95 ? 5.286 -5.956 -4.517 1.00 96.94 95 LEU A CA 1
ATOM 771 C C . LEU A 1 95 ? 4.752 -6.302 -5.904 1.00 96.94 95 LEU A C 1
ATOM 773 O O . LEU A 1 95 ? 4.201 -7.386 -6.078 1.00 96.94 95 LEU A O 1
ATOM 777 N N . LEU A 1 96 ? 4.975 -5.431 -6.889 1.00 95.38 96 LEU A N 1
ATOM 778 C CA . LEU A 1 96 ? 4.611 -5.662 -8.283 1.00 95.38 96 LEU A CA 1
ATOM 779 C C . LEU A 1 96 ? 5.270 -6.936 -8.832 1.00 95.38 96 LEU A C 1
ATOM 781 O O . LEU A 1 96 ? 4.574 -7.846 -9.277 1.00 95.38 96 LEU A O 1
ATOM 785 N N . ARG A 1 97 ? 6.596 -7.061 -8.689 1.00 94.50 97 ARG A N 1
ATOM 786 C CA . ARG A 1 97 ? 7.364 -8.242 -9.124 1.00 94.50 97 ARG A CA 1
ATOM 787 C C . ARG A 1 97 ? 6.952 -9.531 -8.421 1.00 94.50 97 ARG A C 1
ATOM 789 O O . ARG A 1 97 ? 6.991 -10.601 -9.028 1.00 94.50 97 ARG A O 1
ATOM 796 N N . ILE A 1 98 ? 6.572 -9.462 -7.144 1.00 93.75 98 ILE A N 1
ATOM 797 C CA . ILE A 1 98 ? 6.018 -10.625 -6.442 1.00 93.75 98 ILE A CA 1
ATOM 798 C C . ILE A 1 98 ? 4.651 -10.975 -7.040 1.00 93.75 98 ILE A C 1
ATOM 800 O O . ILE A 1 98 ? 4.419 -12.146 -7.336 1.00 93.75 98 ILE A O 1
ATOM 804 N N . ASN A 1 99 ? 3.791 -9.977 -7.273 1.00 92.69 99 ASN A N 1
ATOM 805 C CA . ASN A 1 99 ? 2.431 -10.179 -7.775 1.00 92.69 99 ASN A CA 1
ATOM 806 C C . ASN A 1 99 ? 2.383 -10.749 -9.204 1.00 92.69 99 ASN A C 1
ATOM 808 O O . ASN A 1 99 ? 1.500 -11.527 -9.557 1.00 92.69 99 ASN A O 1
ATOM 812 N N . GLU A 1 100 ? 3.370 -10.412 -10.035 1.00 90.06 100 GLU A N 1
ATOM 813 C CA . GLU A 1 100 ? 3.544 -11.010 -11.364 1.00 90.06 100 GLU A CA 1
ATOM 814 C C . GLU A 1 100 ? 3.771 -12.525 -11.306 1.00 90.06 100 GLU A C 1
ATOM 816 O O . GLU A 1 100 ? 3.335 -13.248 -12.205 1.00 90.06 100 GLU A O 1
ATOM 821 N N . ARG A 1 101 ? 4.443 -13.002 -10.250 1.00 91.00 101 ARG A N 1
ATOM 822 C CA . ARG A 1 101 ? 4.820 -14.410 -10.062 1.00 91.00 101 ARG A CA 1
ATOM 823 C C . ARG A 1 101 ? 3.789 -15.201 -9.261 1.00 91.00 101 ARG A C 1
ATOM 825 O O . ARG A 1 101 ? 3.671 -16.406 -9.466 1.00 91.00 101 ARG A O 1
ATOM 832 N N . ARG A 1 102 ? 3.073 -14.553 -8.339 1.00 90.56 102 ARG A N 1
ATOM 833 C CA . ARG A 1 102 ? 2.035 -15.160 -7.490 1.00 90.56 102 ARG A CA 1
ATOM 834 C C . ARG A 1 102 ? 1.076 -14.096 -6.967 1.00 90.56 102 ARG A C 1
ATOM 836 O O . ARG A 1 102 ? 1.516 -13.001 -6.654 1.00 90.56 102 ARG A O 1
ATOM 843 N N . GLU A 1 103 ? -0.203 -14.427 -6.806 1.00 92.25 103 GLU A N 1
ATOM 844 C CA . GLU A 1 103 ? -1.186 -13.485 -6.252 1.00 92.25 103 GLU A CA 1
ATOM 845 C C . GLU A 1 103 ? -0.801 -13.062 -4.826 1.00 92.25 103 GLU A C 1
ATOM 847 O O . GLU A 1 103 ? -0.620 -13.909 -3.951 1.00 92.25 103 GLU A O 1
ATOM 852 N N . ILE A 1 104 ? -0.731 -11.751 -4.581 1.00 95.75 104 ILE A N 1
ATOM 853 C CA . ILE A 1 104 ? -0.605 -11.192 -3.229 1.00 95.75 104 ILE A CA 1
ATOM 854 C C . ILE A 1 104 ? -1.850 -10.405 -2.823 1.00 95.75 104 ILE A C 1
ATOM 856 O O . ILE A 1 104 ? -2.604 -9.884 -3.645 1.00 95.75 104 ILE A O 1
ATOM 860 N N . SER A 1 105 ? -2.046 -10.276 -1.515 1.00 97.69 105 SER A N 1
ATOM 861 C CA . SER A 1 105 ? -3.055 -9.409 -0.911 1.00 97.69 105 SER A CA 1
ATOM 862 C C . SER A 1 105 ? -2.401 -8.397 0.021 1.00 97.69 105 SER A C 1
ATOM 864 O O . SER A 1 105 ? -1.511 -8.740 0.796 1.00 97.69 105 SER A O 1
ATOM 866 N N . LEU A 1 106 ? -2.878 -7.156 0.001 1.00 98.44 106 LEU A N 1
ATOM 867 C CA . LEU A 1 106 ? -2.489 -6.144 0.979 1.00 98.44 106 LEU A CA 1
ATOM 868 C C . LEU A 1 106 ? -3.346 -6.295 2.234 1.00 98.44 106 LEU A C 1
ATOM 870 O O . LEU A 1 106 ? -4.556 -6.495 2.151 1.00 98.44 106 LEU A O 1
ATOM 874 N N . VAL A 1 107 ? -2.741 -6.163 3.407 1.00 98.25 107 VAL A N 1
ATOM 875 C CA . VAL A 1 107 ? -3.424 -6.312 4.693 1.00 98.25 107 VAL A CA 1
ATOM 876 C C . VAL A 1 107 ? -3.390 -5.004 5.459 1.00 98.25 107 VAL A C 1
ATOM 878 O O . VAL A 1 107 ? -2.330 -4.442 5.738 1.00 98.25 107 VAL A O 1
ATOM 881 N N . CYS A 1 108 ? -4.569 -4.538 5.858 1.00 97.56 108 CYS A N 1
ATOM 882 C CA . CYS A 1 108 ? -4.719 -3.370 6.711 1.00 97.56 108 CYS A CA 1
ATOM 883 C C . CYS A 1 108 ? -5.880 -3.567 7.686 1.00 97.56 108 CYS A C 1
ATOM 885 O O . CYS A 1 108 ? -6.892 -4.171 7.357 1.00 97.56 108 CYS A O 1
ATOM 887 N N . TRP A 1 109 ? -5.785 -2.992 8.882 1.00 95.62 109 TRP A N 1
ATOM 888 C CA . TRP A 1 109 ? -6.863 -3.042 9.876 1.00 95.62 109 TRP A CA 1
ATOM 889 C C . TRP A 1 109 ? -8.098 -2.182 9.542 1.00 95.62 109 TRP A C 1
ATOM 891 O O . TRP A 1 109 ? -9.115 -2.299 10.220 1.00 95.62 109 TRP A O 1
ATOM 901 N N . CYS A 1 110 ? -8.006 -1.295 8.539 1.00 95.25 110 CYS A N 1
ATOM 902 C CA . CYS A 1 110 ? -9.016 -0.270 8.258 1.00 95.25 110 CYS A CA 1
ATOM 903 C C . CYS A 1 110 ? -10.139 -0.800 7.366 1.00 95.25 110 CYS A C 1
ATOM 905 O O . CYS A 1 110 ? -11.281 -0.388 7.540 1.00 95.25 110 CYS A O 1
ATOM 907 N N . THR A 1 111 ? -9.820 -1.670 6.402 1.00 96.50 111 THR A N 1
ATOM 908 C CA . THR A 1 111 ? -10.823 -2.259 5.496 1.00 96.50 111 THR A CA 1
ATOM 909 C C . THR A 1 111 ? -11.800 -3.116 6.317 1.00 96.50 111 THR A C 1
ATOM 911 O O . THR A 1 111 ? -11.344 -3.725 7.278 1.00 96.50 111 THR A O 1
ATOM 914 N N . PRO A 1 112 ? -13.123 -3.159 6.067 1.00 95.81 112 PRO A N 1
ATOM 915 C CA . PRO A 1 112 ? -13.841 -2.704 4.873 1.00 95.81 112 PRO A CA 1
ATOM 916 C C . PRO A 1 112 ? -14.131 -1.200 4.818 1.00 95.81 112 PRO A C 1
ATOM 918 O O . PRO A 1 112 ? -14.604 -0.714 3.795 1.00 95.81 112 PRO A O 1
ATOM 921 N N . ALA A 1 113 ? -13.847 -0.432 5.877 1.00 96.81 113 ALA A N 1
ATOM 922 C CA . ALA A 1 113 ? -13.951 1.020 5.776 1.00 96.81 113 ALA A CA 1
ATOM 923 C C . ALA A 1 113 ? -12.913 1.561 4.776 1.00 96.81 113 ALA A C 1
ATOM 925 O O . ALA A 1 113 ? -11.901 0.914 4.487 1.00 96.81 113 ALA A O 1
ATOM 926 N N . LEU A 1 114 ? -13.137 2.783 4.280 1.00 97.06 114 LEU A N 1
ATOM 927 C CA . LEU A 1 114 ? -12.211 3.430 3.351 1.00 97.06 114 LEU A CA 1
ATOM 928 C C . LEU A 1 114 ? -10.767 3.380 3.895 1.00 97.06 114 LEU A C 1
ATOM 930 O O . LEU A 1 114 ? -10.484 3.755 5.042 1.00 97.06 114 LEU A O 1
ATOM 934 N N . CYS A 1 115 ? -9.868 2.858 3.062 1.00 98.12 115 CYS A N 1
ATOM 935 C CA . CYS A 1 115 ? -8.530 2.422 3.441 1.00 98.12 115 CYS A CA 1
ATOM 936 C C . CYS A 1 115 ? -7.523 2.800 2.352 1.00 98.12 115 CYS A C 1
ATOM 938 O O . CYS A 1 115 ? -7.811 2.661 1.162 1.00 98.12 115 CYS A O 1
ATOM 940 N N . HIS A 1 116 ? -6.330 3.227 2.770 1.00 98.44 116 HIS A N 1
ATOM 941 C CA . HIS A 1 116 ? -5.220 3.569 1.877 1.00 98.44 116 HIS A CA 1
ATOM 942 C C . HIS A 1 116 ? -4.729 2.371 1.056 1.00 98.44 116 HIS A C 1
ATOM 944 O O . HIS A 1 116 ? -4.242 2.557 -0.053 1.00 98.44 116 HIS A O 1
ATOM 950 N N . GLY A 1 117 ? -4.944 1.142 1.536 1.00 98.38 117 GLY A N 1
ATOM 951 C CA . GLY A 1 117 ? -4.636 -0.077 0.787 1.00 98.38 117 GLY A CA 1
ATOM 952 C C . GLY A 1 117 ? -5.294 -0.140 -0.587 1.00 98.38 117 GLY A C 1
ATOM 953 O O . GLY A 1 117 ? -4.671 -0.604 -1.534 1.00 98.38 117 GLY A O 1
ATOM 954 N N . HIS A 1 118 ? -6.506 0.402 -0.737 1.00 98.19 118 HIS A N 1
ATOM 955 C CA . HIS A 1 118 ? -7.162 0.462 -2.046 1.00 98.19 118 HIS A CA 1
ATOM 956 C C . HIS A 1 118 ? -6.480 1.456 -2.996 1.00 98.19 118 HIS A C 1
ATOM 958 O O . HIS A 1 118 ? -6.532 1.277 -4.209 1.00 98.19 118 HIS A O 1
ATOM 964 N N . ILE A 1 119 ? -5.830 2.494 -2.463 1.00 98.50 119 ILE A N 1
ATOM 965 C CA . ILE A 1 119 ? -5.028 3.433 -3.253 1.00 98.50 119 ILE A CA 1
ATOM 966 C C . ILE A 1 119 ? -3.731 2.763 -3.715 1.00 98.50 119 ILE A C 1
ATOM 968 O O . ILE A 1 119 ? -3.386 2.872 -4.886 1.00 98.50 119 ILE A O 1
ATOM 972 N N . ILE A 1 120 ? -3.060 2.015 -2.832 1.00 98.62 120 ILE A N 1
ATOM 973 C CA . ILE A 1 120 ? -1.859 1.239 -3.186 1.00 98.62 120 ILE A CA 1
ATOM 974 C C . ILE A 1 120 ? -2.192 0.197 -4.258 1.00 98.62 120 ILE A C 1
ATOM 976 O O . ILE A 1 120 ? -1.487 0.116 -5.255 1.00 98.62 120 ILE A O 1
ATOM 980 N N . ALA A 1 121 ? -3.286 -0.557 -4.102 1.00 97.75 121 ALA A N 1
ATOM 981 C CA . ALA A 1 121 ? -3.715 -1.545 -5.093 1.00 97.75 121 ALA A CA 1
ATOM 982 C C . ALA A 1 121 ? -3.935 -0.917 -6.482 1.00 97.75 121 ALA A C 1
ATOM 984 O O . ALA A 1 121 ? -3.454 -1.450 -7.478 1.00 97.75 121 ALA A O 1
ATOM 985 N N . LYS A 1 122 ? -4.587 0.255 -6.545 1.00 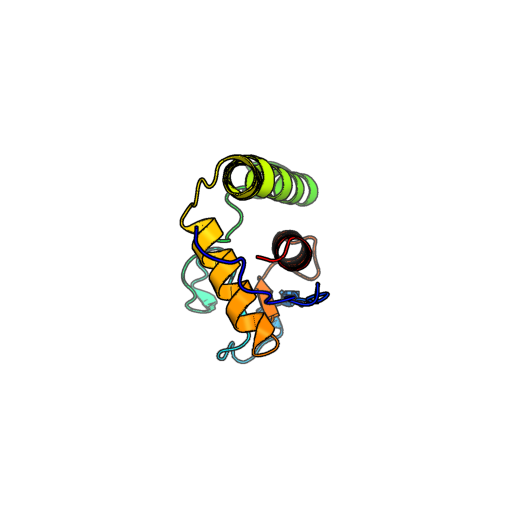97.19 122 LYS A N 1
ATOM 986 C CA . LYS A 1 122 ? -4.736 1.025 -7.792 1.00 97.19 122 LYS A CA 1
ATOM 987 C C . LYS A 1 122 ? -3.397 1.513 -8.346 1.00 97.19 122 LYS A C 1
ATOM 989 O O . LYS A 1 122 ? -3.220 1.543 -9.556 1.00 97.19 122 LYS A O 1
ATOM 994 N N . CYS A 1 123 ? -2.464 1.898 -7.478 1.00 97.69 123 CYS A N 1
ATOM 995 C CA . CYS A 1 123 ? -1.128 2.309 -7.898 1.00 97.69 123 CYS A CA 1
ATOM 996 C C . CYS A 1 123 ? -0.329 1.144 -8.498 1.00 97.69 123 CYS A C 1
ATOM 998 O O . CYS A 1 123 ? 0.363 1.346 -9.489 1.00 97.69 123 CYS A O 1
ATOM 1000 N N . LEU A 1 124 ? -0.426 -0.060 -7.926 1.00 97.25 124 LEU A N 1
ATOM 1001 C CA . LEU A 1 124 ? 0.222 -1.256 -8.473 1.00 97.25 124 LEU A CA 1
ATOM 1002 C C . LEU A 1 124 ? -0.331 -1.597 -9.861 1.00 97.25 124 LEU A C 1
ATOM 1004 O O . LEU A 1 124 ? 0.444 -1.841 -10.777 1.00 97.25 124 LEU A O 1
ATOM 1008 N N . ASP A 1 125 ? -1.655 -1.552 -10.022 1.00 95.69 125 ASP A N 1
ATOM 1009 C CA . ASP A 1 125 ? -2.311 -1.762 -11.317 1.00 95.69 125 ASP A CA 1
ATOM 1010 C C . ASP A 1 125 ? -1.886 -0.712 -12.359 1.00 95.69 125 ASP A C 1
ATOM 1012 O O . ASP A 1 125 ? -1.563 -1.047 -13.496 1.00 95.69 125 ASP A O 1
ATOM 1016 N N . PHE A 1 126 ? -1.810 0.560 -11.958 1.00 95.62 126 PHE A N 1
ATOM 1017 C CA . PHE A 1 126 ? -1.304 1.629 -12.816 1.00 95.62 126 PHE A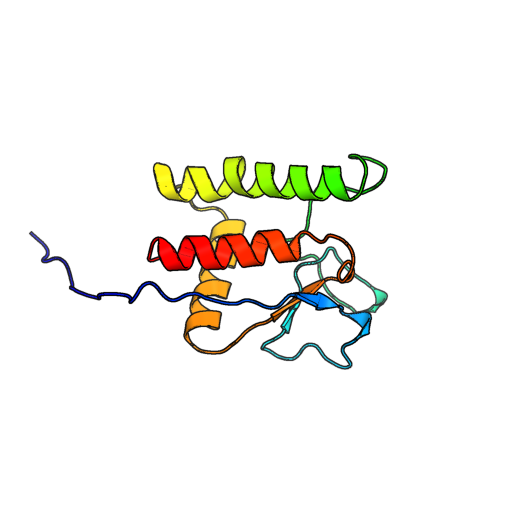 CA 1
ATOM 1018 C C . PHE A 1 126 ? 0.150 1.381 -13.252 1.00 95.62 126 PHE A C 1
ATOM 1020 O O . PHE A 1 126 ? 0.427 1.386 -14.447 1.00 95.62 126 PHE A O 1
ATOM 1027 N N . LEU A 1 127 ? 1.064 1.097 -12.318 1.00 95.19 127 LEU A N 1
ATOM 1028 C CA . LEU A 1 127 ? 2.471 0.826 -12.644 1.00 95.19 127 LEU A CA 1
ATOM 1029 C C . LEU A 1 127 ? 2.623 -0.387 -13.579 1.00 95.19 127 LEU A C 1
ATOM 1031 O O . LEU A 1 127 ? 3.403 -0.328 -14.526 1.00 95.19 127 LEU A O 1
ATOM 1035 N N . ALA A 1 128 ? 1.829 -1.443 -13.375 1.00 93.56 128 ALA A N 1
ATOM 1036 C CA . ALA A 1 128 ? 1.803 -2.610 -14.260 1.00 93.56 128 ALA A CA 1
ATOM 1037 C C . ALA A 1 128 ? 1.382 -2.249 -15.698 1.00 93.56 128 ALA A C 1
ATOM 1039 O O . ALA A 1 128 ? 1.950 -2.747 -16.671 1.00 93.56 128 ALA A O 1
ATOM 1040 N N . LYS A 1 129 ? 0.393 -1.359 -15.850 1.00 92.25 129 LYS A N 1
ATOM 1041 C CA . LYS A 1 129 ? -0.107 -0.882 -17.155 1.00 92.25 129 LYS A CA 1
ATOM 1042 C C . LYS A 1 129 ? 0.867 0.039 -17.880 1.00 92.25 129 LYS A C 1
ATOM 1044 O O . LYS A 1 129 ? 0.871 0.057 -19.116 1.00 92.25 129 LYS A O 1
ATOM 1049 N N . GLU A 1 130 ? 1.683 0.761 -17.123 1.00 91.50 130 GLU A N 1
ATOM 1050 C CA . GLU A 1 130 ? 2.795 1.566 -17.634 1.00 91.50 130 GLU A CA 1
ATOM 1051 C C . GLU A 1 130 ? 4.038 0.717 -17.966 1.00 91.50 130 GLU A C 1
ATOM 1053 O O . GLU A 1 130 ? 4.973 1.215 -18.585 1.00 91.50 130 GLU A O 1
ATOM 1058 N N . GLY A 1 131 ? 4.027 -0.583 -17.644 1.00 90.38 131 GLY A N 1
ATOM 1059 C CA . GLY A 1 131 ? 5.075 -1.534 -18.025 1.00 90.38 131 GLY A CA 1
ATOM 1060 C C . GLY A 1 131 ? 6.255 -1.611 -17.055 1.00 90.38 131 GLY A C 1
ATOM 1061 O O . GLY A 1 131 ? 7.326 -2.071 -17.460 1.00 90.38 131 GLY A O 1
ATOM 1062 N N . TYR A 1 132 ? 6.071 -1.165 -15.808 1.00 89.31 132 TYR A N 1
ATOM 1063 C CA . TYR A 1 132 ? 7.090 -1.251 -14.757 1.00 89.31 132 TYR A CA 1
ATOM 1064 C C . TYR A 1 132 ? 7.259 -2.650 -14.169 1.00 89.31 132 TYR A C 1
ATOM 1066 O O . TYR A 1 132 ? 6.356 -3.505 -14.252 1.00 89.31 132 TYR A O 1
#

pLDDT: mean 91.34, std 15.0, range [34.69, 98.88]

Mean predicted aligned error: 5.31 Å

Radius of gyration: 15.81 Å; Cα contacts (8 Å, |Δi|>4): 171; chains: 1; bounding box: 38×32×49 Å

Solvent-accessible surface area (backbone atoms only — not comparable to full-atom values): 7749 Å² total; per-residue (Å²): 140,80,80,82,79,86,71,82,67,71,66,45,89,50,87,51,48,72,40,36,49,91,81,47,97,68,62,73,94,47,38,45,70,37,31,60,62,33,75,94,76,72,41,71,59,28,86,72,29,73,90,54,44,69,72,83,61,30,52,64,67,49,25,38,51,50,44,52,50,48,49,37,67,76,41,51,49,41,27,73,78,66,69,43,79,45,76,58,52,54,50,52,52,50,52,46,60,48,41,77,76,43,82,44,30,40,27,29,79,54,39,92,48,87,42,58,60,60,50,51,30,51,48,49,27,48,42,30,57,75,60,105

Foldseek 3Di:
DDDPDPPPLPLDQQQAAEDAPVVDPDQPDQEAEAEDCDVVVRDHHHPNYQPADDPVNHHLVRSLVVSLCCCVPVAVVCCVVPVDHDPVNVVLVVNLVVSVVPHHYYYDNQPPPRDNSVSSSVVSSVVSNVPD